Protein AF-A0ABD2ZXB6-F1 (afdb_monomer)

Solvent-accessible surface area (backbone atoms only — not comparable to full-atom values): 7877 Å² total; per-residue (Å²): 110,69,69,53,70,61,47,32,63,76,76,35,59,72,72,55,16,56,53,51,47,51,50,56,53,51,54,53,51,51,53,47,52,52,50,50,55,51,54,65,60,37,75,80,54,82,77,79,82,74,81,76,76,86,74,81,73,82,71,82,75,72,86,63,65,64,64,60,54,55,48,53,52,49,47,61,67,73,54,76,64,76,83,73,81,48,72,65,58,56,51,63,72,68,48,84,76,83,79,68,97,76,81,77,87,78,84,77,83,81,89,83,88,80,84,85,88,130

Organism: NCBI:txid153742

Foldseek 3Di:
DLVLVLCLVVVDPPVVSVVVSVVVVVVVVVVVVVVVVVVVVCVVDDDDPDPDDPPPPPPPPPPPVPVVVVSVVSCVVVCPDDDDDDVVNVVVVVPDDCPDPDDPPPDDDDDDDDDDDD

Structure (mmCIF, N/CA/C/O backbone):
data_AF-A0ABD2ZXB6-F1
#
_entry.id   AF-A0ABD2ZXB6-F1
#
loop_
_atom_site.gr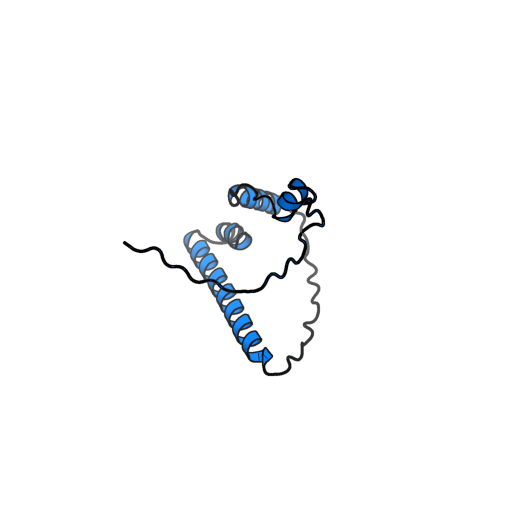oup_PDB
_atom_site.id
_atom_site.type_symbol
_atom_site.label_atom_id
_atom_site.label_alt_id
_atom_site.label_comp_id
_atom_site.label_asym_id
_atom_site.label_entity_id
_atom_site.label_seq_id
_atom_site.pdbx_PDB_ins_code
_atom_site.Cartn_x
_atom_site.Cartn_y
_atom_site.Cartn_z
_atom_site.occupancy
_atom_site.B_iso_or_equiv
_atom_site.auth_seq_id
_atom_site.auth_comp_id
_atom_site.auth_asym_id
_atom_site.auth_atom_id
_atom_site.pdbx_PDB_model_num
ATOM 1 N N . MET A 1 1 ? -0.443 -2.166 0.368 1.00 87.88 1 MET A N 1
ATOM 2 C CA . MET A 1 1 ? 0.612 -2.756 1.220 1.00 87.88 1 MET A CA 1
ATOM 3 C C . MET A 1 1 ? -0.036 -3.331 2.475 1.00 87.88 1 MET A C 1
ATOM 5 O O . MET A 1 1 ? -0.154 -2.637 3.478 1.00 87.88 1 MET A O 1
ATOM 9 N N . LYS A 1 2 ? -0.494 -4.587 2.414 1.00 91.50 2 LYS A N 1
ATOM 10 C CA . LYS A 1 2 ? -1.463 -5.141 3.377 1.00 91.50 2 LYS A CA 1
ATOM 11 C C . LYS A 1 2 ? -0.988 -5.156 4.829 1.00 91.50 2 LYS A C 1
ATOM 13 O O . LYS A 1 2 ? -1.765 -4.821 5.709 1.00 91.50 2 LYS A O 1
ATOM 18 N N . ALA A 1 3 ? 0.281 -5.474 5.078 1.00 91.25 3 ALA A N 1
ATOM 19 C CA . ALA A 1 3 ? 0.833 -5.460 6.434 1.00 91.25 3 ALA A CA 1
ATOM 20 C C . ALA A 1 3 ? 0.793 -4.055 7.068 1.00 91.25 3 ALA A C 1
ATOM 22 O O . ALA A 1 3 ? 0.397 -3.904 8.215 1.00 91.25 3 ALA A O 1
ATOM 23 N N . VAL A 1 4 ? 1.131 -3.010 6.3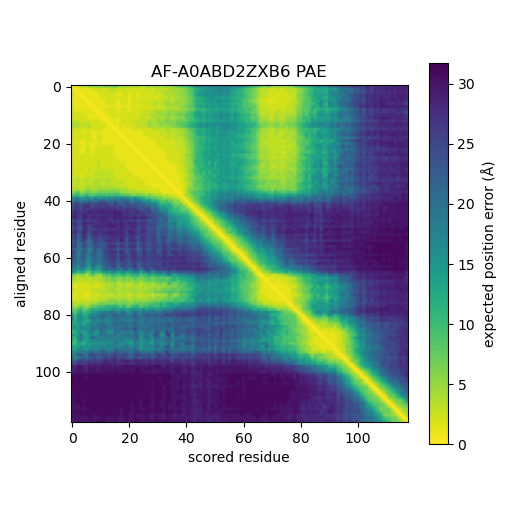06 1.00 93.38 4 VAL A N 1
ATOM 24 C CA . VAL A 1 4 ? 1.096 -1.614 6.778 1.00 93.38 4 VAL A CA 1
ATOM 25 C C . VAL A 1 4 ? -0.346 -1.169 7.031 1.00 93.38 4 VAL A C 1
ATOM 27 O O . VAL A 1 4 ? -0.643 -0.610 8.082 1.00 93.38 4 VAL A O 1
ATOM 30 N N . GLU A 1 5 ? -1.252 -1.490 6.104 1.00 93.94 5 GLU A N 1
ATOM 31 C CA . GLU A 1 5 ? -2.693 -1.214 6.224 1.00 93.94 5 GLU A CA 1
ATOM 32 C C . GLU A 1 5 ? -3.333 -1.915 7.433 1.00 93.94 5 GLU A C 1
ATOM 34 O O . GLU A 1 5 ? -4.258 -1.372 8.029 1.00 93.94 5 GLU A O 1
ATOM 39 N N . PHE A 1 6 ? -2.832 -3.094 7.808 1.00 93.31 6 PHE A N 1
ATOM 40 C CA . PHE A 1 6 ? -3.307 -3.855 8.962 1.00 93.31 6 PHE A CA 1
ATOM 41 C C . PHE A 1 6 ? -2.724 -3.359 10.293 1.00 93.31 6 PHE A C 1
ATOM 43 O O . PHE A 1 6 ? -3.456 -3.216 11.272 1.00 93.31 6 PHE A O 1
ATOM 50 N N . CYS A 1 7 ? -1.415 -3.096 10.346 1.00 92.69 7 CYS A N 1
ATOM 51 C CA . CYS A 1 7 ? -0.719 -2.780 11.594 1.00 92.69 7 CYS A CA 1
ATOM 52 C C . CYS A 1 7 ? -0.901 -1.321 12.028 1.00 92.69 7 CYS A C 1
ATOM 54 O O . CYS A 1 7 ? -1.024 -1.039 13.217 1.00 92.69 7 CYS A O 1
ATOM 56 N N . PHE A 1 8 ? -0.906 -0.368 11.094 1.00 94.69 8 PHE A N 1
ATOM 57 C CA . PHE A 1 8 ? -0.860 1.057 11.443 1.00 94.69 8 PHE A CA 1
ATOM 58 C C . PHE A 1 8 ? -2.106 1.541 12.199 1.00 94.69 8 PHE A C 1
ATOM 60 O O . PHE A 1 8 ? -1.935 2.281 13.165 1.00 94.69 8 PHE A O 1
ATOM 67 N N . PRO A 1 9 ? -3.333 1.093 11.872 1.00 94.88 9 PRO A N 1
ATOM 68 C CA . PRO A 1 9 ? -4.515 1.412 12.675 1.00 94.88 9 PRO A CA 1
ATOM 69 C C . PRO A 1 9 ? -4.473 0.863 14.111 1.00 94.88 9 PRO A C 1
ATOM 71 O O . PRO A 1 9 ? -5.204 1.355 14.963 1.00 94.88 9 PRO A O 1
ATOM 74 N N . GLN A 1 10 ? -3.643 -0.152 14.386 1.00 92.12 10 GLN A N 1
ATOM 75 C CA . GLN A 1 10 ? -3.453 -0.716 15.732 1.00 92.12 10 GLN A CA 1
ATOM 76 C C . GLN A 1 10 ? -2.383 0.041 16.531 1.00 92.12 10 GLN A C 1
ATOM 78 O O . GLN A 1 10 ? -2.389 0.007 17.758 1.00 92.12 10 GLN A O 1
ATOM 83 N N . LEU A 1 11 ? -1.457 0.709 15.835 1.00 92.38 11 LEU A N 1
ATOM 84 C CA . LEU A 1 11 ? -0.303 1.399 16.416 1.00 92.38 11 LEU A CA 1
ATOM 85 C C . LEU A 1 11 ? -0.537 2.903 16.600 1.00 92.38 11 LEU A C 1
ATOM 87 O O . LEU A 1 11 ? 0.048 3.500 17.501 1.00 92.38 11 LEU A O 1
ATOM 91 N N . PHE A 1 12 ? -1.374 3.514 15.761 1.00 94.69 12 PHE A N 1
ATOM 92 C CA . PHE A 1 12 ? -1.573 4.961 15.708 1.00 94.69 12 PHE A CA 1
ATOM 93 C C . PHE A 1 12 ? -3.060 5.338 15.782 1.00 94.69 12 PHE A C 1
ATOM 95 O O . PHE A 1 12 ? -3.918 4.572 15.334 1.00 94.69 12 PHE A O 1
ATOM 102 N N . PRO A 1 13 ? -3.392 6.547 16.274 1.00 96.31 13 PRO A N 1
ATOM 103 C CA . PRO A 1 13 ? -4.728 7.121 16.137 1.00 96.31 13 PRO A CA 1
ATOM 104 C C . PRO A 1 13 ? -5.182 7.168 14.673 1.00 96.31 13 PRO A C 1
ATOM 106 O O . PRO A 1 13 ? -4.369 7.312 13.766 1.00 96.31 13 PRO A O 1
ATOM 109 N N . SER A 1 14 ? -6.492 7.100 14.423 1.00 92.56 14 SER A N 1
ATOM 110 C CA . SER A 1 14 ? -7.031 6.929 13.063 1.00 92.56 14 SER A CA 1
ATOM 111 C C . SER A 1 14 ? -6.568 7.983 12.047 1.00 92.56 14 SER A C 1
ATOM 113 O O . SER A 1 14 ? -6.390 7.646 10.877 1.00 92.56 14 SER A O 1
ATOM 115 N N . ASN A 1 15 ? -6.407 9.244 12.456 1.00 93.31 15 ASN A N 1
ATOM 116 C CA . ASN A 1 15 ? -5.920 10.314 11.580 1.00 93.31 15 ASN A CA 1
ATOM 117 C C . ASN A 1 15 ? -4.440 10.111 11.221 1.00 93.31 15 ASN A C 1
ATOM 119 O O . ASN A 1 15 ? -4.070 10.180 10.052 1.00 93.31 15 ASN A O 1
ATOM 123 N N . GLU A 1 16 ? -3.620 9.801 12.221 1.00 96.88 16 GLU A N 1
ATOM 124 C CA . GLU A 1 16 ? -2.183 9.587 12.069 1.00 96.88 16 GLU A CA 1
ATOM 125 C C . GLU A 1 16 ? -1.879 8.277 11.328 1.00 96.88 16 GLU A C 1
ATOM 127 O O . GLU A 1 16 ? -0.991 8.235 10.481 1.00 96.88 16 GLU A O 1
ATOM 132 N N . ALA A 1 17 ? -2.661 7.221 11.560 1.00 96.50 17 ALA A N 1
ATOM 133 C CA . ALA A 1 17 ? -2.526 5.946 10.867 1.00 96.50 17 ALA A CA 1
ATOM 134 C C . ALA A 1 17 ? -2.652 6.115 9.346 1.00 96.50 17 ALA A C 1
ATOM 136 O O . ALA A 1 17 ? -1.813 5.612 8.603 1.00 96.50 17 ALA A O 1
ATOM 137 N N . GLN A 1 18 ? -3.667 6.848 8.874 1.00 96.38 18 GLN A N 1
ATOM 138 C CA . GLN A 1 18 ? -3.881 7.077 7.439 1.00 96.38 18 GLN A CA 1
ATOM 139 C C . GLN A 1 18 ? -2.769 7.922 6.809 1.00 96.38 18 GLN A C 1
ATOM 141 O O . GLN A 1 18 ? -2.298 7.617 5.708 1.00 96.38 18 GLN A O 1
ATOM 146 N N . GLU A 1 19 ? -2.315 8.955 7.518 1.00 97.38 19 GLU A N 1
ATOM 147 C CA . GLU A 1 19 ? -1.189 9.779 7.083 1.00 97.38 19 GLU A CA 1
ATOM 148 C C . GLU A 1 19 ? 0.097 8.944 6.982 1.00 97.38 19 GLU A C 1
ATOM 150 O O . GLU A 1 19 ? 0.791 8.978 5.963 1.00 97.38 19 GLU A O 1
ATOM 155 N N . ASN A 1 20 ? 0.379 8.127 7.996 1.00 96.56 20 ASN A N 1
ATOM 156 C CA . ASN A 1 20 ? 1.574 7.295 8.058 1.00 96.56 20 ASN A CA 1
ATOM 157 C C . ASN A 1 20 ? 1.547 6.163 7.016 1.00 96.56 20 ASN A C 1
ATOM 159 O O . ASN A 1 20 ? 2.5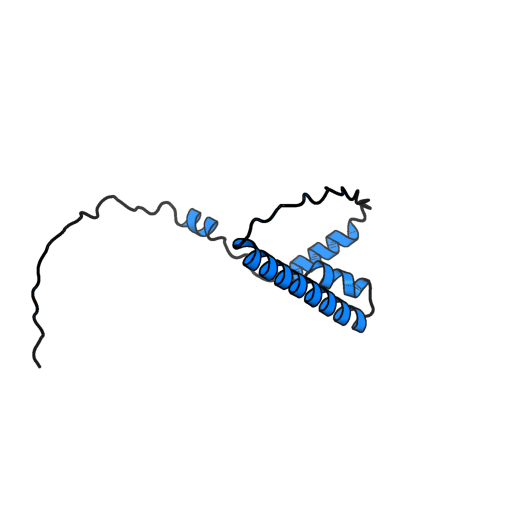68 5.913 6.376 1.00 96.56 20 ASN A O 1
ATOM 163 N N . ILE A 1 21 ? 0.391 5.531 6.772 1.00 96.88 21 ILE A N 1
ATOM 164 C CA . ILE A 1 21 ? 0.219 4.556 5.677 1.00 96.88 21 ILE A CA 1
ATOM 165 C C . ILE A 1 21 ? 0.565 5.211 4.335 1.00 96.88 21 ILE A C 1
ATOM 167 O O . ILE A 1 21 ? 1.298 4.631 3.530 1.00 96.88 21 ILE A O 1
ATOM 171 N N . SER A 1 22 ? 0.061 6.425 4.103 1.00 97.06 22 SER A N 1
ATOM 172 C CA . SER A 1 22 ? 0.295 7.162 2.858 1.00 97.06 22 SER A CA 1
ATOM 173 C C . SER A 1 22 ? 1.773 7.510 2.685 1.00 97.06 22 SER A C 1
ATOM 175 O O . SER A 1 22 ? 2.337 7.233 1.631 1.00 97.06 22 SER A O 1
ATOM 177 N N . LYS A 1 23 ? 2.428 8.020 3.736 1.00 97.69 23 LYS A N 1
ATOM 178 C CA . LYS A 1 23 ? 3.868 8.332 3.728 1.00 97.69 23 LYS A CA 1
ATOM 179 C C . LYS A 1 23 ? 4.726 7.111 3.412 1.00 97.69 23 LYS A C 1
ATOM 181 O O . LYS A 1 23 ? 5.576 7.179 2.531 1.00 97.69 23 LYS A O 1
ATOM 186 N N . VAL A 1 24 ? 4.490 5.991 4.099 1.00 97.44 24 VAL A N 1
ATOM 187 C CA . VAL A 1 24 ? 5.246 4.747 3.877 1.00 97.44 24 VAL A CA 1
ATOM 188 C C . VAL A 1 24 ? 5.081 4.263 2.442 1.00 97.44 24 VAL A C 1
ATOM 190 O O . VAL A 1 24 ? 6.058 3.879 1.803 1.00 97.44 24 VAL A O 1
ATOM 193 N N . ARG A 1 25 ? 3.852 4.317 1.920 1.00 96.31 25 ARG A N 1
ATOM 194 C CA . ARG A 1 25 ? 3.568 3.947 0.536 1.00 96.31 25 ARG A CA 1
ATOM 195 C C . ARG A 1 25 ? 4.349 4.826 -0.441 1.00 96.31 25 ARG A C 1
ATOM 197 O O . ARG A 1 25 ? 5.005 4.280 -1.320 1.00 96.31 25 ARG A O 1
ATOM 204 N N . THR A 1 26 ? 4.295 6.145 -0.272 1.00 97.62 26 THR A N 1
ATOM 205 C CA . THR A 1 26 ? 5.013 7.103 -1.124 1.00 97.62 26 THR A CA 1
ATOM 206 C C . THR A 1 26 ? 6.513 6.835 -1.123 1.00 97.62 26 THR A C 1
ATOM 208 O O . THR A 1 26 ? 7.071 6.595 -2.185 1.00 97.62 26 THR A O 1
ATOM 211 N N . ILE A 1 27 ? 7.139 6.756 0.055 1.00 97.81 27 ILE A N 1
ATOM 212 C CA . ILE A 1 27 ? 8.593 6.567 0.186 1.00 97.81 27 ILE A CA 1
ATOM 213 C C . ILE A 1 27 ? 9.060 5.269 -0.486 1.00 97.81 27 ILE A C 1
ATOM 215 O O . ILE A 1 27 ? 10.110 5.239 -1.118 1.00 97.81 27 ILE A O 1
ATOM 219 N N . ILE A 1 28 ? 8.296 4.179 -0.366 1.00 96.75 28 ILE A N 1
ATOM 220 C CA . ILE A 1 28 ? 8.681 2.892 -0.964 1.00 96.75 28 ILE A CA 1
ATOM 221 C C . ILE A 1 28 ? 8.570 2.918 -2.488 1.00 96.75 28 ILE A C 1
ATOM 223 O O . ILE A 1 28 ? 9.414 2.327 -3.159 1.00 96.75 28 ILE A O 1
ATOM 227 N N . PHE A 1 29 ? 7.554 3.588 -3.038 1.00 96.25 29 PHE A N 1
ATOM 228 C CA . PHE A 1 29 ? 7.449 3.754 -4.487 1.00 96.25 29 PHE A CA 1
ATOM 229 C C . PHE A 1 29 ? 8.524 4.701 -5.025 1.00 96.25 29 PHE A C 1
ATOM 231 O O . PHE A 1 29 ? 9.168 4.353 -6.006 1.00 96.25 29 PHE A O 1
ATOM 238 N N . GLU A 1 30 ? 8.800 5.813 -4.341 1.00 97.69 30 GLU A N 1
ATOM 239 C CA . GLU A 1 30 ? 9.901 6.720 -4.697 1.00 97.69 30 GLU A CA 1
ATOM 240 C C . GLU A 1 30 ? 11.252 5.990 -4.694 1.00 97.69 30 GLU A C 1
ATOM 242 O O . GLU A 1 30 ? 11.992 6.055 -5.672 1.00 97.69 30 GLU A O 1
ATOM 247 N N . LEU A 1 31 ? 11.542 5.202 -3.653 1.00 97.00 31 LEU A N 1
ATOM 248 C CA . LEU A 1 31 ? 12.768 4.403 -3.575 1.00 97.00 31 LEU A CA 1
ATOM 249 C C . LEU A 1 31 ? 12.866 3.365 -4.705 1.00 97.00 31 LEU A C 1
ATOM 251 O O . LEU A 1 31 ? 13.956 3.089 -5.213 1.00 97.00 31 LEU A O 1
ATOM 255 N N . TYR A 1 32 ? 11.741 2.761 -5.092 1.00 95.25 32 TYR A N 1
ATOM 256 C CA . TYR A 1 32 ? 11.703 1.827 -6.214 1.00 95.25 32 TYR A CA 1
ATOM 257 C C . TYR A 1 32 ? 11.977 2.536 -7.544 1.00 95.25 32 TYR A C 1
ATOM 259 O O . TYR A 1 32 ? 12.769 2.034 -8.342 1.00 95.25 32 TYR A O 1
ATOM 267 N N . ASP A 1 33 ? 11.385 3.708 -7.762 1.00 95.12 33 ASP A N 1
ATOM 268 C CA . ASP A 1 33 ? 11.603 4.507 -8.968 1.00 95.12 33 ASP A CA 1
ATOM 269 C C . ASP A 1 33 ? 13.068 4.965 -9.071 1.00 95.12 33 ASP A C 1
ATOM 271 O O . ASP A 1 33 ? 13.680 4.859 -10.138 1.00 95.12 33 ASP A O 1
ATOM 275 N N . GLU A 1 34 ? 13.675 5.380 -7.954 1.00 95.12 34 GLU A N 1
ATOM 276 C CA . GLU A 1 34 ? 15.110 5.682 -7.866 1.00 95.12 34 GLU A CA 1
ATOM 277 C C . GLU A 1 34 ? 15.976 4.461 -8.204 1.00 95.12 34 GLU A C 1
ATOM 279 O O . GLU A 1 34 ? 16.937 4.568 -8.974 1.00 95.12 34 GLU A O 1
ATOM 284 N N . TYR A 1 35 ? 15.627 3.284 -7.673 1.00 93.62 35 TYR A N 1
ATOM 285 C CA . TYR A 1 35 ? 16.313 2.033 -7.994 1.00 93.62 35 TYR A CA 1
ATOM 286 C C . TYR A 1 35 ? 16.213 1.706 -9.490 1.00 93.62 35 TYR A C 1
ATOM 288 O O . TYR A 1 35 ? 17.227 1.373 -10.105 1.00 93.62 35 TYR A O 1
ATOM 296 N N . VAL A 1 36 ? 15.028 1.803 -10.098 1.00 93.12 36 VAL A N 1
ATOM 297 C CA . VAL A 1 36 ? 14.840 1.544 -11.536 1.00 93.12 36 VAL A CA 1
ATOM 298 C C . VAL A 1 36 ? 15.675 2.518 -12.369 1.00 93.12 36 VAL A C 1
ATOM 300 O O . VAL A 1 36 ? 16.467 2.075 -13.203 1.00 93.12 36 VAL A O 1
ATOM 303 N N . ALA A 1 37 ? 15.600 3.819 -12.074 1.00 92.50 37 ALA A N 1
ATOM 304 C CA . ALA A 1 37 ? 16.362 4.847 -12.780 1.00 92.50 37 ALA A CA 1
ATOM 305 C C . ALA A 1 37 ? 17.884 4.622 -12.691 1.00 92.50 37 ALA A C 1
ATOM 307 O O . ALA A 1 37 ? 18.594 4.746 -13.693 1.00 92.50 37 ALA A O 1
ATOM 308 N N . ALA A 1 38 ? 18.393 4.240 -11.515 1.00 88.94 38 ALA A N 1
ATOM 309 C CA . ALA A 1 38 ? 19.806 3.918 -11.329 1.00 88.94 38 ALA A CA 1
ATOM 310 C C . ALA A 1 38 ? 20.231 2.675 -12.132 1.00 88.94 38 ALA A C 1
ATOM 312 O O . ALA A 1 38 ? 21.303 2.654 -12.741 1.00 88.94 38 ALA A O 1
ATOM 313 N N . ASN A 1 39 ? 19.390 1.639 -12.183 1.00 83.38 39 ASN A N 1
ATOM 314 C CA . ASN A 1 39 ? 19.719 0.399 -12.887 1.00 83.38 39 ASN A CA 1
ATOM 315 C C . ASN A 1 39 ? 19.613 0.512 -14.410 1.00 83.38 39 ASN A C 1
ATOM 317 O O . ASN A 1 39 ? 20.389 -0.156 -15.101 1.00 83.38 39 ASN A O 1
ATOM 321 N N . ASP A 1 40 ? 18.716 1.352 -14.922 1.00 77.38 40 ASP A N 1
ATOM 322 C CA . ASP A 1 40 ? 18.623 1.663 -16.349 1.00 77.38 40 ASP A CA 1
ATOM 323 C C . ASP A 1 40 ? 19.831 2.485 -16.822 1.00 77.38 40 ASP A C 1
ATOM 325 O O . ASP A 1 40 ? 20.356 2.248 -17.912 1.00 77.38 40 ASP A O 1
ATOM 329 N N . HIS A 1 41 ? 20.352 3.377 -15.973 1.00 61.56 41 HIS A N 1
ATOM 330 C CA . HIS A 1 41 ? 21.571 4.139 -16.256 1.00 61.56 41 HIS A CA 1
ATOM 331 C C . HIS A 1 41 ? 22.848 3.270 -16.175 1.00 61.56 41 HIS A C 1
ATOM 333 O O . HIS A 1 41 ? 23.786 3.440 -16.959 1.00 61.56 41 HIS A O 1
ATOM 339 N N . ASP A 1 42 ? 22.878 2.288 -15.269 1.00 56.97 42 ASP A N 1
ATOM 340 C CA . ASP A 1 42 ? 24.015 1.378 -15.053 1.00 56.97 42 ASP A CA 1
ATOM 341 C C . ASP A 1 42 ? 24.172 0.273 -16.115 1.00 56.97 42 ASP A C 1
ATOM 343 O O . ASP A 1 42 ? 25.234 -0.355 -16.195 1.00 56.97 42 ASP A O 1
ATOM 347 N N . GLN A 1 43 ? 23.166 0.021 -16.964 1.00 54.88 43 GLN A N 1
ATOM 348 C CA . GLN A 1 43 ? 23.338 -0.890 -18.108 1.00 54.88 43 GLN A CA 1
ATOM 349 C C . GLN A 1 43 ? 24.381 -0.371 -19.118 1.00 54.88 43 GLN A C 1
ATOM 351 O O . GLN A 1 43 ? 24.910 -1.158 -19.904 1.00 54.88 43 GLN A O 1
ATOM 356 N N . LEU A 1 44 ? 24.757 0.915 -19.051 1.00 53.66 44 LEU A N 1
ATOM 357 C CA . LEU A 1 44 ? 25.818 1.497 -19.877 1.00 53.66 44 LEU A CA 1
ATOM 358 C C . LEU A 1 44 ? 27.232 1.355 -19.268 1.00 53.66 44 LEU A C 1
ATOM 360 O O . LEU A 1 44 ? 28.221 1.612 -19.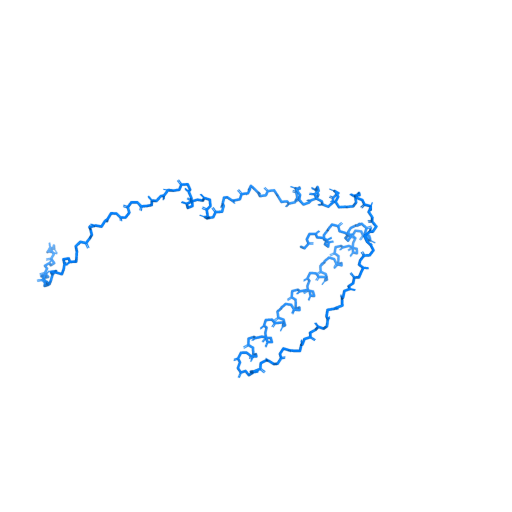955 1.00 53.66 44 LEU A O 1
ATOM 364 N N . GLY A 1 45 ? 27.382 0.901 -18.014 1.00 55.06 45 GLY A N 1
ATOM 365 C CA . GLY A 1 45 ? 28.694 0.871 -17.360 1.00 55.06 45 GLY A CA 1
ATOM 366 C C . GLY A 1 45 ? 28.798 -0.016 -16.119 1.00 55.06 45 GLY A C 1
ATOM 367 O O . GLY A 1 45 ? 28.683 0.468 -15.006 1.00 55.06 45 GLY A O 1
ATOM 368 N N . LYS A 1 46 ? 29.127 -1.302 -16.319 1.00 57.72 46 LYS A N 1
ATOM 369 C CA . LYS A 1 46 ? 29.757 -2.232 -15.347 1.00 57.72 46 LYS A CA 1
ATOM 370 C C . LYS A 1 46 ? 29.386 -2.019 -13.864 1.00 57.72 46 LYS A C 1
ATOM 372 O O . LYS A 1 46 ? 30.173 -1.475 -13.089 1.00 57.72 46 LYS A O 1
ATOM 377 N N . ARG A 1 47 ? 28.265 -2.593 -13.427 1.00 56.59 47 ARG A N 1
ATOM 378 C CA . ARG A 1 47 ? 27.909 -2.649 -12.002 1.00 56.59 47 ARG A CA 1
ATOM 379 C C . ARG A 1 47 ? 28.812 -3.641 -11.249 1.00 56.59 47 ARG A C 1
ATOM 381 O O . ARG A 1 47 ? 28.766 -4.846 -11.501 1.00 56.59 47 ARG A O 1
ATOM 388 N N . LYS A 1 48 ? 29.645 -3.156 -10.319 1.00 56.16 48 LYS A N 1
ATOM 389 C CA . LYS A 1 48 ? 30.256 -4.007 -9.283 1.00 56.16 48 LYS A CA 1
ATOM 390 C C . LYS A 1 48 ? 29.194 -4.263 -8.218 1.00 56.16 48 LYS A C 1
ATOM 392 O O . LYS A 1 48 ? 28.800 -3.343 -7.515 1.00 56.16 48 LYS A O 1
ATOM 397 N N . ILE A 1 49 ? 28.737 -5.506 -8.114 1.00 56.34 49 ILE A N 1
ATOM 398 C CA . ILE A 1 49 ? 27.854 -5.955 -7.036 1.00 56.34 49 ILE A CA 1
ATOM 399 C C . ILE A 1 49 ? 28.678 -5.952 -5.746 1.00 56.34 49 ILE A C 1
ATOM 401 O O . ILE A 1 49 ? 29.500 -6.839 -5.519 1.00 56.34 49 ILE A O 1
ATOM 405 N N . SER A 1 50 ? 28.509 -4.924 -4.919 1.00 59.03 50 SER A N 1
ATOM 406 C CA . SER A 1 50 ? 28.932 -4.961 -3.523 1.00 59.03 50 SER A CA 1
ATOM 407 C C . SER A 1 50 ? 28.019 -5.943 -2.798 1.00 59.03 50 SER A C 1
ATOM 409 O O . SER A 1 50 ? 26.814 -5.733 -2.689 1.00 59.03 50 SER A O 1
ATOM 411 N N . GLN A 1 51 ? 28.606 -7.046 -2.347 1.00 54.06 51 GLN A N 1
ATOM 412 C CA . GLN A 1 51 ? 27.956 -8.064 -1.538 1.00 54.06 51 GLN A CA 1
ATOM 413 C C . GLN A 1 51 ? 27.484 -7.412 -0.231 1.00 54.06 51 GLN A C 1
ATOM 415 O O . GLN A 1 51 ? 28.292 -7.087 0.638 1.00 54.06 51 GLN A O 1
ATOM 420 N N . VAL A 1 52 ? 26.180 -7.154 -0.125 1.00 58.16 52 VAL A N 1
ATOM 421 C CA . VAL A 1 52 ? 25.552 -6.756 1.135 1.00 58.16 52 VAL A CA 1
ATOM 422 C C . VAL A 1 52 ? 25.656 -7.962 2.060 1.00 58.16 52 VAL A C 1
ATOM 424 O O . VAL A 1 52 ? 25.193 -9.049 1.720 1.00 58.16 52 VAL A O 1
ATOM 427 N N . GLY A 1 53 ? 26.361 -7.784 3.177 1.00 53.62 53 GLY A N 1
ATOM 428 C CA . GLY A 1 53 ? 26.550 -8.825 4.176 1.00 53.62 53 GLY A CA 1
ATOM 429 C C . GLY A 1 53 ? 25.206 -9.317 4.698 1.00 53.62 53 GLY A C 1
ATOM 430 O O . GLY A 1 53 ? 24.345 -8.513 5.055 1.00 53.62 53 GLY A O 1
ATOM 431 N N . ASP A 1 54 ? 25.058 -10.637 4.728 1.00 53.19 54 ASP A N 1
ATOM 432 C CA . ASP A 1 54 ? 23.933 -11.350 5.319 1.00 53.19 54 ASP A CA 1
ATOM 433 C C . ASP A 1 54 ? 23.884 -11.047 6.823 1.00 53.19 54 ASP A C 1
ATOM 435 O O . ASP A 1 54 ? 24.567 -11.669 7.638 1.00 53.19 54 ASP A O 1
ATOM 439 N N . SER A 1 55 ? 23.151 -9.998 7.194 1.00 59.16 55 SER A N 1
ATOM 440 C CA . SER A 1 55 ? 22.809 -9.750 8.588 1.00 59.16 55 SER A CA 1
ATOM 441 C C . SER A 1 55 ? 21.637 -10.654 8.924 1.00 59.16 55 SER A C 1
ATOM 443 O O . SER A 1 55 ? 20.482 -10.272 8.742 1.00 59.16 55 SER A O 1
ATOM 445 N N . SER A 1 56 ? 21.958 -11.858 9.402 1.00 54.81 56 SER A N 1
ATOM 446 C CA . SER A 1 56 ? 21.000 -12.753 10.044 1.00 54.81 56 SER A CA 1
ATOM 447 C C . SER A 1 56 ? 20.403 -12.030 11.248 1.00 54.81 56 SER A C 1
ATOM 449 O O . SER A 1 56 ? 20.985 -11.981 12.332 1.00 54.81 56 SER A O 1
ATOM 451 N N . MET A 1 57 ? 19.256 -11.392 11.034 1.00 57.12 57 MET A N 1
ATOM 452 C CA . MET A 1 57 ? 18.435 -10.864 12.106 1.00 57.12 57 MET A CA 1
ATOM 453 C C . MET A 1 57 ? 17.766 -12.076 12.751 1.00 57.12 57 MET A C 1
ATOM 455 O O . MET A 1 57 ? 16.786 -12.593 12.218 1.00 57.12 57 MET A O 1
ATOM 459 N N . ASP A 1 58 ? 18.318 -12.550 13.871 1.00 49.97 58 ASP A N 1
ATOM 460 C CA . ASP A 1 58 ? 17.647 -13.522 14.736 1.00 49.97 58 ASP A CA 1
ATOM 461 C C . ASP A 1 58 ? 16.370 -12.865 15.272 1.00 49.97 58 ASP A C 1
ATOM 463 O O . A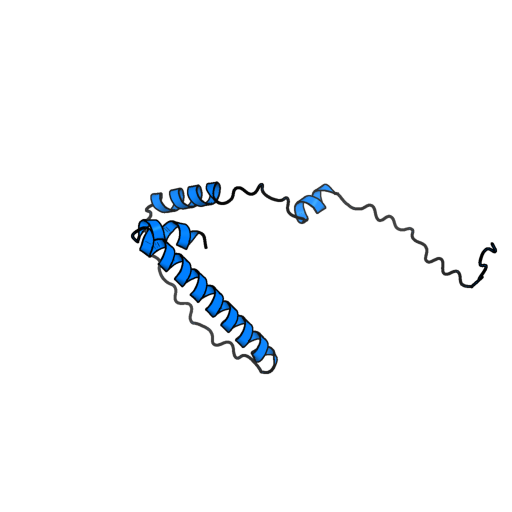SP A 1 58 ? 16.343 -12.209 16.317 1.00 49.97 58 ASP A O 1
ATOM 467 N N . ALA A 1 59 ? 15.298 -12.972 14.490 1.00 57.59 59 ALA A N 1
ATOM 468 C CA . ALA A 1 59 ? 13.979 -12.550 14.894 1.00 57.59 59 ALA A CA 1
ATOM 469 C C . ALA A 1 59 ? 13.567 -13.453 16.055 1.00 57.59 59 ALA A C 1
ATOM 471 O O . ALA A 1 59 ? 13.322 -14.646 15.882 1.00 57.59 59 ALA A O 1
ATOM 472 N N . ILE A 1 60 ? 13.500 -12.882 17.257 1.00 57.53 60 ILE A N 1
ATOM 473 C CA . ILE A 1 60 ? 12.863 -13.526 18.399 1.00 57.53 60 ILE A CA 1
ATOM 474 C C . ILE A 1 60 ? 11.383 -13.666 18.029 1.00 57.53 60 ILE A C 1
ATOM 476 O O . ILE A 1 60 ? 10.592 -12.735 18.188 1.00 57.53 60 ILE A O 1
ATOM 480 N N . ILE A 1 61 ? 11.017 -14.819 17.464 1.00 58.25 61 ILE A N 1
ATOM 481 C CA . ILE A 1 61 ? 9.633 -15.191 17.186 1.00 58.25 61 ILE A CA 1
ATOM 482 C C . ILE A 1 61 ? 8.986 -15.448 18.546 1.00 58.25 61 ILE A C 1
ATOM 484 O O . ILE A 1 61 ? 8.955 -16.571 19.049 1.00 58.25 61 ILE A O 1
ATOM 488 N N . TYR A 1 62 ? 8.483 -14.391 19.181 1.00 53.91 62 TYR A N 1
ATOM 489 C CA . TYR A 1 62 ? 7.483 -14.558 20.222 1.00 53.91 62 TYR A CA 1
ATOM 490 C C . TYR A 1 62 ? 6.289 -15.239 19.554 1.00 53.91 62 TYR A C 1
ATOM 492 O O . TYR A 1 62 ? 5.635 -14.655 18.691 1.00 53.91 62 TYR A O 1
ATOM 500 N N . SER A 1 63 ? 6.050 -16.502 19.912 1.00 53.38 63 SER A N 1
ATOM 501 C CA . SER A 1 63 ? 4.937 -17.327 19.431 1.00 53.38 63 SER A CA 1
ATOM 502 C C . SER A 1 63 ? 3.598 -16.833 20.001 1.00 53.38 63 SER A C 1
ATOM 504 O O . SER A 1 63 ? 2.855 -17.563 20.651 1.00 53.38 63 SER A O 1
ATOM 506 N N . SER A 1 64 ? 3.293 -15.555 19.792 1.00 54.00 64 SER A N 1
ATOM 507 C CA . SER A 1 64 ? 1.957 -15.002 19.948 1.00 54.00 64 SER A CA 1
ATOM 508 C C . SER A 1 64 ? 1.240 -15.245 18.627 1.00 54.00 64 SER A C 1
ATOM 510 O O . SER A 1 64 ? 1.210 -14.396 17.738 1.00 54.00 64 SER A O 1
ATOM 512 N N . THR A 1 65 ? 0.698 -16.450 18.470 1.00 56.12 65 THR A N 1
ATOM 513 C CA . THR A 1 65 ? -0.058 -16.886 17.284 1.00 56.12 65 THR A CA 1
ATOM 514 C C . THR A 1 65 ? -1.319 -16.050 17.016 1.00 56.12 65 THR A C 1
ATOM 516 O O . THR A 1 65 ? -1.905 -16.171 15.943 1.00 56.12 65 THR A O 1
ATOM 519 N N . SER A 1 66 ? -1.731 -15.180 17.948 1.00 64.69 66 SER A N 1
ATOM 520 C CA . SER A 1 66 ? -2.938 -14.356 17.829 1.00 64.69 66 SER A CA 1
ATOM 521 C C . SER A 1 66 ? -2.867 -13.328 16.694 1.00 64.69 66 SER A C 1
ATOM 523 O O . SER A 1 66 ? -3.793 -13.254 15.894 1.00 64.69 66 SER A O 1
ATOM 525 N N . GLY A 1 67 ? -1.765 -12.582 16.566 1.00 75.50 67 GLY A N 1
ATOM 526 C CA . GLY A 1 67 ? -1.674 -11.484 15.590 1.00 75.50 67 GLY A CA 1
ATOM 527 C C . GLY A 1 67 ? -1.637 -11.947 14.129 1.00 75.50 67 GLY A C 1
ATOM 528 O O . GLY A 1 67 ? -2.201 -11.294 13.255 1.00 75.50 67 GLY A O 1
ATOM 529 N N . TRP A 1 68 ? -1.017 -13.102 13.864 1.00 85.19 68 TRP A N 1
ATOM 530 C CA . TRP A 1 68 ? -0.940 -13.682 12.519 1.00 85.19 68 TRP A CA 1
ATOM 531 C C . TRP A 1 68 ? -2.284 -14.226 12.040 1.00 85.19 68 TRP A C 1
ATOM 533 O O . TRP A 1 68 ? -2.631 -14.048 10.878 1.00 85.19 68 TRP A O 1
ATOM 543 N N . ASN A 1 69 ? -3.069 -14.832 12.935 1.00 88.06 69 ASN A N 1
ATOM 544 C CA . ASN A 1 69 ? -4.399 -15.329 12.591 1.00 88.06 69 ASN A CA 1
ATOM 545 C C . ASN A 1 69 ? -5.363 -14.184 12.228 1.00 88.06 69 ASN A C 1
ATOM 547 O O . ASN A 1 69 ? -6.140 -14.294 11.278 1.00 88.06 69 ASN A O 1
ATOM 551 N N . ASP A 1 70 ? -5.286 -13.061 12.945 1.00 89.50 70 ASP A N 1
ATOM 552 C CA . ASP A 1 70 ? -6.080 -11.868 12.634 1.00 89.50 70 ASP A CA 1
ATOM 553 C C . ASP A 1 70 ? -5.649 -11.232 11.306 1.00 89.50 70 ASP A C 1
ATOM 555 O O . ASP A 1 70 ? -6.496 -10.794 10.521 1.00 89.50 70 ASP A O 1
ATOM 559 N N . PHE A 1 71 ? -4.346 -11.244 11.013 1.00 90.00 71 PHE A N 1
ATOM 560 C CA . PHE A 1 71 ? -3.821 -10.796 9.726 1.00 90.00 71 PHE A CA 1
ATOM 561 C C . PHE A 1 71 ? -4.280 -11.690 8.564 1.00 90.00 71 PHE A C 1
ATOM 563 O O . PHE A 1 71 ? -4.740 -11.175 7.545 1.00 90.00 71 PHE A O 1
ATOM 570 N N . ASP A 1 72 ? -4.241 -13.015 8.721 1.00 88.88 72 ASP A N 1
ATOM 571 C CA . ASP A 1 72 ? -4.745 -13.966 7.721 1.00 88.88 72 ASP A CA 1
ATOM 572 C C . ASP A 1 72 ? -6.240 -13.759 7.449 1.00 88.88 72 ASP A C 1
ATOM 574 O O . ASP A 1 72 ? -6.686 -13.754 6.296 1.00 88.88 72 ASP A O 1
ATOM 578 N N . ASN A 1 73 ? -7.028 -13.538 8.502 1.00 88.94 73 ASN A N 1
ATOM 579 C CA . ASN A 1 73 ? -8.445 -13.216 8.367 1.00 88.94 73 ASN A CA 1
ATOM 580 C C . ASN A 1 73 ? -8.662 -11.886 7.635 1.00 88.94 73 ASN A C 1
ATOM 582 O O . ASN A 1 73 ? -9.544 -11.798 6.775 1.00 88.94 73 ASN A O 1
ATOM 586 N N . PHE A 1 74 ? -7.852 -10.868 7.932 1.00 90.38 74 PHE A N 1
ATOM 587 C CA . PHE A 1 74 ? -7.868 -9.597 7.211 1.00 90.38 74 PHE A CA 1
ATOM 588 C C . PHE A 1 74 ? -7.549 -9.783 5.721 1.00 90.38 74 PHE A C 1
ATOM 590 O O . PHE A 1 74 ? -8.257 -9.235 4.871 1.00 90.38 74 PHE A O 1
ATOM 597 N N . LEU A 1 75 ? -6.541 -10.592 5.381 1.00 90.06 75 LEU A N 1
ATOM 598 C CA . LEU A 1 75 ? -6.197 -10.887 3.990 1.00 90.06 75 LEU A CA 1
ATOM 599 C C . LEU A 1 75 ? -7.370 -11.533 3.253 1.00 90.06 75 LEU A C 1
ATOM 601 O O . LEU A 1 75 ? -7.776 -11.000 2.222 1.00 90.06 75 LEU A O 1
ATOM 605 N N . ARG A 1 76 ? -7.982 -12.577 3.829 1.00 87.94 76 ARG A N 1
ATOM 606 C CA . ARG A 1 76 ? -9.148 -13.273 3.247 1.00 87.94 76 ARG A CA 1
ATOM 607 C C . ARG A 1 76 ? -10.333 -12.346 2.975 1.00 87.94 76 ARG A C 1
ATOM 609 O O . ARG A 1 76 ? -11.020 -12.517 1.977 1.00 87.94 76 ARG A O 1
ATOM 616 N N . GLN A 1 77 ? -10.585 -11.373 3.851 1.00 84.94 77 GLN A N 1
ATOM 617 C CA . GLN A 1 77 ? -11.651 -10.384 3.644 1.00 84.94 77 GLN A CA 1
ATOM 618 C C . GLN A 1 77 ? -11.285 -9.370 2.557 1.00 84.94 77 GLN A C 1
ATOM 620 O O . GLN A 1 77 ? -12.127 -8.963 1.754 1.00 84.94 77 GLN A O 1
ATOM 625 N N . SER A 1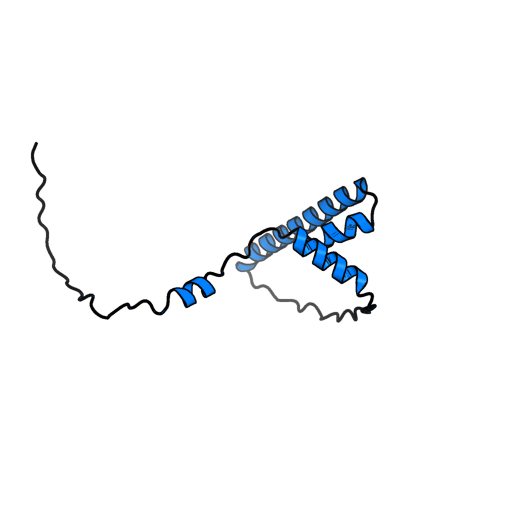 78 ? -10.021 -8.950 2.537 1.00 77.25 78 SER A N 1
ATOM 626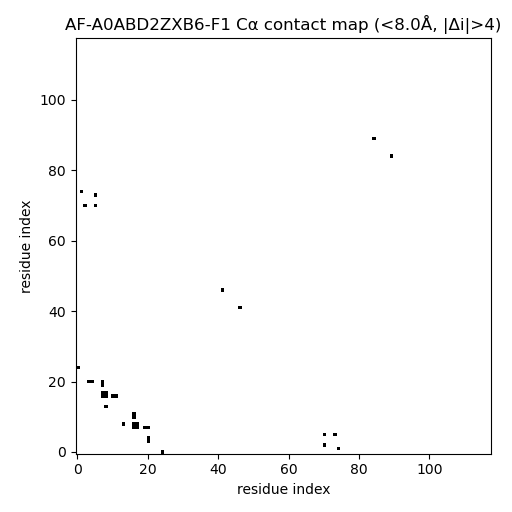 C CA . SER A 1 78 ? -9.538 -7.916 1.626 1.00 77.25 78 SER A CA 1
ATOM 627 C C . SER A 1 78 ? -9.247 -8.431 0.209 1.00 77.25 78 SER A C 1
ATOM 629 O O . SER A 1 78 ? -9.160 -7.631 -0.723 1.00 77.25 78 SER A O 1
ATOM 631 N N . GLU A 1 79 ? -9.101 -9.745 0.048 1.00 69.50 79 GLU A N 1
ATOM 632 C CA . GLU A 1 79 ? -8.856 -10.457 -1.205 1.00 69.50 79 GLU A CA 1
ATOM 633 C C . GLU A 1 79 ? -10.152 -11.132 -1.674 1.00 69.50 79 GLU A C 1
ATOM 635 O O . GLU A 1 79 ? -10.275 -12.346 -1.765 1.00 69.50 79 GLU A O 1
ATOM 640 N N . THR A 1 80 ? -11.172 -10.327 -1.958 1.00 61.75 80 THR A N 1
ATOM 641 C CA . THR A 1 80 ? -12.477 -10.802 -2.454 1.00 61.75 80 THR A CA 1
ATOM 642 C C . THR A 1 80 ? -12.461 -11.178 -3.941 1.00 61.75 80 THR A C 1
ATOM 644 O O . THR A 1 80 ? -13.514 -11.329 -4.559 1.00 61.75 80 THR A O 1
ATOM 647 N N . PHE A 1 81 ? -11.283 -11.339 -4.544 1.00 60.41 81 PHE A N 1
ATOM 648 C CA . PHE A 1 81 ? -11.183 -11.779 -5.927 1.00 60.41 81 PHE A CA 1
ATOM 649 C C . PHE A 1 81 ? -11.268 -13.298 -5.977 1.00 60.41 81 PHE A C 1
ATOM 651 O O . PHE A 1 81 ? -10.444 -13.998 -5.393 1.00 60.41 81 PHE A O 1
ATOM 658 N N . GLU A 1 82 ? -12.273 -13.798 -6.695 1.00 69.12 82 GLU A N 1
ATOM 659 C CA . GLU A 1 82 ? -12.328 -15.200 -7.091 1.00 69.12 82 GLU A CA 1
ATOM 660 C C . GLU A 1 82 ? -10.960 -15.594 -7.675 1.00 69.12 82 GLU A C 1
ATOM 662 O O . GLU A 1 82 ? -10.449 -14.874 -8.546 1.00 69.12 82 GLU A O 1
ATOM 667 N N . PRO A 1 83 ? -10.332 -16.682 -7.189 1.00 69.12 83 PRO A N 1
ATOM 668 C CA . PRO A 1 83 ? -9.047 -17.115 -7.703 1.00 69.12 83 PRO A CA 1
ATOM 669 C C . PRO A 1 83 ? -9.149 -17.296 -9.215 1.00 69.12 83 PRO A C 1
ATOM 671 O O . PRO A 1 83 ? -9.869 -18.169 -9.701 1.00 69.12 83 PRO A O 1
ATOM 674 N N . LYS A 1 84 ? -8.432 -16.468 -9.980 1.00 77.69 84 LYS A N 1
ATOM 675 C CA . LYS A 1 84 ? -8.335 -16.690 -11.421 1.00 77.69 84 LYS A CA 1
ATOM 676 C C . LYS A 1 84 ? -7.598 -18.002 -11.634 1.00 77.69 84 LYS A C 1
ATOM 678 O O . LYS A 1 84 ? -6.504 -18.196 -11.101 1.00 77.69 84 LYS A O 1
ATOM 683 N N . LYS A 1 85 ? -8.189 -18.891 -12.435 1.00 82.56 85 LYS A N 1
ATOM 684 C CA . LYS A 1 85 ? -7.464 -20.044 -12.967 1.00 82.56 85 LYS A CA 1
ATOM 685 C C . LYS A 1 85 ? -6.168 -19.553 -13.604 1.00 82.56 85 LYS A C 1
ATOM 687 O O . LYS A 1 85 ? -6.160 -18.556 -14.324 1.00 82.56 85 LYS A O 1
ATOM 692 N N . SER A 1 86 ? -5.067 -20.226 -13.285 1.00 86.56 86 SER A N 1
ATOM 693 C CA . SER A 1 86 ? -3.793 -19.918 -13.917 1.00 86.56 86 SER A CA 1
ATOM 694 C C . SER A 1 86 ? -3.821 -20.384 -15.369 1.00 86.56 86 SER A C 1
ATOM 696 O O . SER A 1 86 ? -4.433 -21.404 -15.691 1.00 86.56 86 SER A O 1
ATOM 698 N N . GLU A 1 87 ? -3.089 -19.682 -16.235 1.00 84.94 87 GLU A N 1
ATOM 699 C CA . GLU A 1 87 ? -2.925 -20.081 -17.641 1.00 84.94 87 GLU A CA 1
ATOM 700 C C . GLU A 1 87 ? -2.415 -21.527 -17.772 1.00 84.94 87 GLU A C 1
ATOM 702 O O . GLU A 1 87 ? -2.750 -22.236 -18.720 1.00 84.94 87 GLU A O 1
ATOM 707 N N . LEU A 1 88 ? -1.637 -21.990 -16.787 1.00 86.69 88 LEU A N 1
ATOM 708 C CA . LEU A 1 88 ? -1.156 -23.365 -16.705 1.00 86.69 88 LEU A CA 1
ATOM 709 C C . LEU A 1 88 ? -2.299 -24.367 -16.490 1.00 86.69 88 LEU A C 1
ATOM 711 O O . LEU A 1 88 ? -2.338 -25.394 -17.164 1.00 86.69 88 LEU A O 1
ATOM 715 N N . VAL A 1 89 ? -3.224 -24.080 -15.569 1.00 88.12 89 VAL A N 1
ATOM 716 C CA . VAL A 1 89 ? -4.405 -24.928 -15.340 1.00 88.12 89 VAL A CA 1
ATOM 717 C C . VAL A 1 89 ? -5.274 -24.959 -16.597 1.00 88.12 89 VAL A C 1
ATOM 719 O O . VAL A 1 89 ? -5.683 -26.039 -17.022 1.00 88.12 89 VAL A O 1
ATOM 722 N N . ASP A 1 90 ? -5.459 -23.813 -17.255 1.00 89.75 90 ASP A N 1
ATOM 723 C CA . ASP A 1 90 ? -6.182 -23.741 -18.529 1.00 89.75 90 ASP A CA 1
ATOM 724 C C . ASP A 1 90 ? -5.509 -24.572 -19.633 1.00 89.75 90 ASP A C 1
ATOM 726 O O . ASP A 1 90 ? -6.187 -25.189 -20.455 1.00 89.75 90 ASP A O 1
ATOM 730 N N . TYR A 1 91 ? -4.175 -24.589 -19.687 1.00 87.06 91 TYR A N 1
ATOM 731 C CA . TYR A 1 91 ? -3.422 -25.385 -20.657 1.00 87.06 91 TYR A CA 1
ATOM 73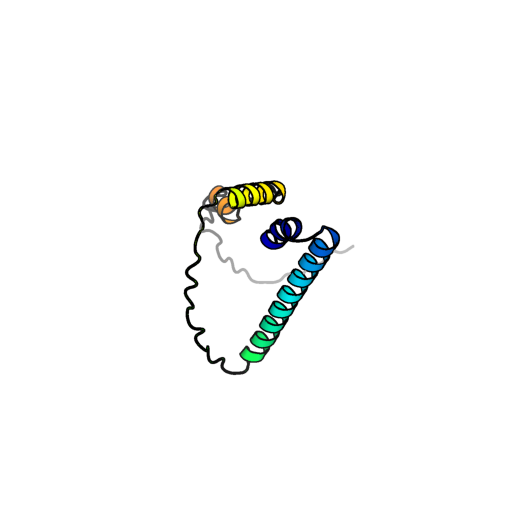2 C C . TYR A 1 91 ? -3.555 -26.890 -20.396 1.00 87.06 91 TYR A C 1
ATOM 734 O O . TYR A 1 91 ? -3.779 -27.659 -21.332 1.00 87.06 91 TYR A O 1
ATOM 742 N N . LEU A 1 92 ? -3.452 -27.307 -19.132 1.00 91.56 92 LEU A N 1
ATOM 743 C CA . LEU A 1 92 ? -3.586 -28.712 -18.742 1.00 91.56 92 LEU A CA 1
ATOM 744 C C . LEU A 1 92 ? -4.996 -29.252 -19.031 1.00 91.56 92 LEU A C 1
ATOM 746 O O . LEU A 1 92 ? -5.126 -30.387 -19.489 1.00 91.56 92 LEU A O 1
ATOM 750 N N . GLU A 1 93 ? -6.040 -28.440 -18.839 1.00 91.88 93 GLU A N 1
ATOM 751 C CA . GLU A 1 93 ? -7.428 -28.816 -19.150 1.00 91.88 93 GLU A CA 1
ATOM 752 C C . GLU A 1 93 ? -7.725 -28.909 -20.649 1.00 91.88 93 GLU A C 1
ATOM 754 O O . GLU A 1 93 ? -8.506 -29.765 -21.067 1.00 91.88 93 GLU A O 1
ATOM 759 N N . LYS A 1 94 ? -7.095 -28.067 -21.479 1.00 87.00 94 LYS A N 1
ATOM 760 C CA . LYS A 1 94 ? -7.259 -28.108 -22.945 1.00 87.00 94 LYS A CA 1
ATOM 761 C C . LYS A 1 94 ? -6.734 -29.410 -23.564 1.00 87.00 94 LYS A C 1
ATOM 763 O O . LYS A 1 94 ? -7.091 -29.722 -24.701 1.00 87.00 94 LYS A O 1
ATOM 768 N N . GLY A 1 95 ? -5.932 -30.179 -22.822 1.00 77.62 95 GLY A N 1
ATOM 769 C CA . GLY A 1 95 ? -5.302 -31.404 -23.299 1.00 77.62 95 GLY A CA 1
ATOM 770 C C . GLY A 1 95 ? -4.317 -31.147 -24.452 1.00 77.62 95 GLY A C 1
ATOM 771 O O . GLY A 1 95 ? -4.148 -30.013 -24.907 1.00 77.62 95 GLY A O 1
ATOM 772 N N . PRO A 1 96 ? -3.629 -32.188 -24.952 1.00 76.94 96 PRO A N 1
ATOM 773 C CA . PRO A 1 96 ? -2.733 -32.038 -26.089 1.00 76.94 96 PRO A CA 1
ATOM 774 C C . PRO A 1 96 ? -3.521 -31.558 -27.314 1.00 76.94 96 PRO A C 1
ATOM 776 O O . PRO A 1 96 ? -4.385 -32.273 -27.830 1.00 76.94 96 PRO A O 1
ATOM 779 N N . GLN A 1 97 ? -3.202 -30.357 -27.804 1.00 65.75 97 GLN A N 1
ATOM 780 C CA . GLN A 1 97 ? -3.648 -29.895 -29.116 1.00 65.75 97 GLN A CA 1
ATOM 781 C C . GLN A 1 97 ? -3.178 -30.924 -30.145 1.00 65.75 97 GLN A C 1
ATOM 783 O O . GLN A 1 97 ? -1.978 -31.165 -30.303 1.00 65.75 97 GLN A O 1
ATOM 788 N N . LYS A 1 98 ? -4.127 -31.568 -30.826 1.00 62.19 98 LYS A N 1
ATOM 789 C CA . LYS A 1 98 ? -3.849 -32.486 -31.931 1.00 62.19 98 LYS A CA 1
ATOM 790 C C . LYS A 1 98 ? -3.397 -31.660 -33.134 1.00 62.19 98 LYS A C 1
ATOM 792 O O . LYS A 1 98 ? -4.119 -31.548 -34.119 1.00 62.19 98 LYS A O 1
ATOM 797 N N . ASN A 1 99 ? -2.203 -31.085 -33.065 1.00 57.38 99 ASN A N 1
ATOM 798 C CA . ASN A 1 99 ? -1.523 -30.559 -34.237 1.00 57.38 99 ASN A CA 1
ATOM 799 C C . ASN A 1 99 ? -1.006 -31.772 -35.012 1.00 57.38 99 ASN A C 1
ATOM 801 O O . ASN A 1 99 ? 0.146 -32.182 -34.884 1.00 57.38 99 ASN A O 1
ATOM 805 N N . GLY A 1 100 ? -1.921 -32.419 -35.736 1.00 43.44 100 GLY A N 1
ATOM 806 C CA . GLY A 1 100 ? -1.586 -33.502 -36.646 1.00 43.44 100 GLY A CA 1
ATOM 807 C C . GLY A 1 100 ? -0.632 -32.995 -37.738 1.00 43.44 100 GLY A C 1
ATOM 808 O O . GLY A 1 100 ? -0.777 -31.860 -38.198 1.00 43.44 100 GLY A O 1
ATOM 809 N N . PRO A 1 101 ? 0.339 -33.808 -38.178 1.00 54.72 101 PRO A N 1
ATOM 810 C CA . PRO A 1 101 ? 1.289 -33.420 -39.205 1.00 54.72 101 PRO A CA 1
ATOM 811 C C . PRO A 1 101 ? 0.628 -33.541 -40.581 1.00 54.72 101 PRO A C 1
ATOM 813 O O . PRO A 1 101 ? 0.750 -34.568 -41.240 1.00 54.72 101 PRO A O 1
ATOM 816 N N . ASN A 1 102 ? -0.090 -32.510 -41.026 1.00 50.41 102 ASN A N 1
ATOM 817 C CA . ASN A 1 102 ? -0.298 -32.276 -42.456 1.00 50.41 102 ASN A CA 1
ATOM 818 C C . ASN A 1 102 ? -0.696 -30.821 -42.736 1.00 50.41 102 ASN A C 1
ATOM 820 O O . ASN A 1 102 ? -1.866 -30.501 -42.929 1.00 50.41 102 ASN A O 1
ATOM 824 N N . ALA A 1 103 ? 0.302 -29.949 -42.813 1.00 43.12 103 ALA A N 1
ATOM 825 C CA . ALA A 1 103 ? 0.240 -28.804 -43.707 1.00 43.12 103 ALA A CA 1
ATOM 826 C C . ALA A 1 103 ? 1.419 -28.942 -44.675 1.00 43.12 103 ALA A C 1
ATOM 828 O O . ALA A 1 103 ? 2.530 -28.492 -44.405 1.00 43.12 103 ALA A O 1
ATOM 829 N N . ASN A 1 104 ? 1.181 -29.655 -45.778 1.00 39.16 104 ASN A N 1
ATOM 830 C CA . ASN A 1 104 ? 2.033 -29.629 -46.965 1.00 39.16 104 ASN A CA 1
ATOM 831 C C . ASN A 1 104 ? 2.453 -28.183 -47.304 1.00 39.16 104 ASN A C 1
ATOM 833 O O . ASN A 1 104 ? 1.573 -27.326 -47.430 1.00 39.16 104 ASN A O 1
ATOM 837 N N . PRO A 1 105 ? 3.742 -27.898 -47.567 1.00 46.75 105 PRO A N 1
ATOM 838 C CA . PRO A 1 105 ? 4.137 -26.642 -48.184 1.00 46.75 105 PRO A CA 1
ATOM 839 C C . PRO A 1 105 ? 3.784 -26.700 -49.676 1.00 46.75 105 PRO A C 1
ATOM 841 O O . PRO A 1 105 ? 4.613 -27.036 -50.519 1.00 46.75 105 PRO A O 1
ATOM 844 N N . SER A 1 106 ? 2.535 -26.388 -50.030 1.00 39.50 106 SER A N 1
ATOM 845 C CA . SER A 1 106 ? 2.194 -26.096 -51.427 1.00 39.50 106 SER A CA 1
ATOM 846 C C . SER A 1 106 ? 2.603 -24.666 -51.749 1.00 39.50 106 SER A C 1
ATOM 848 O O . SER A 1 106 ? 1.807 -23.733 -51.704 1.00 39.50 106 SER A O 1
ATOM 850 N N . VAL A 1 107 ? 3.876 -24.513 -52.109 1.00 45.69 107 VAL A N 1
ATOM 851 C CA . VAL A 1 107 ? 4.302 -23.437 -52.999 1.00 45.69 107 VAL A CA 1
ATOM 852 C C . VAL A 1 107 ? 3.565 -23.644 -54.324 1.00 45.69 107 VAL A C 1
ATOM 854 O O . VAL A 1 107 ? 3.885 -24.567 -55.071 1.00 45.69 107 VAL A O 1
ATOM 857 N N . LYS A 1 108 ? 2.586 -22.790 -54.630 1.00 42.88 108 LYS A N 1
ATOM 858 C CA . LYS A 1 108 ? 2.209 -22.492 -56.015 1.00 42.88 108 LYS A CA 1
ATOM 859 C C . LYS A 1 108 ? 2.103 -20.986 -56.221 1.00 42.88 108 LYS A C 1
ATOM 861 O O . LYS A 1 108 ? 1.172 -20.311 -55.806 1.00 42.88 108 LYS A O 1
ATOM 866 N N . THR A 1 109 ? 3.177 -20.531 -56.838 1.00 37.19 109 THR A N 1
ATOM 867 C CA . THR A 1 109 ? 3.402 -19.393 -57.716 1.00 37.19 109 THR A CA 1
ATOM 868 C C . THR A 1 109 ? 2.186 -18.877 -58.497 1.00 37.19 109 THR A C 1
ATOM 870 O O . THR A 1 109 ? 1.375 -19.651 -58.995 1.00 37.19 109 THR A O 1
ATOM 873 N N . SER A 1 110 ? 2.251 -17.562 -58.743 1.00 37.75 110 SER A N 1
ATOM 874 C CA . SER A 1 110 ? 1.750 -16.819 -59.912 1.00 37.75 110 SER A CA 1
ATOM 875 C C . SER A 1 110 ? 0.310 -16.289 -59.901 1.00 37.75 110 SER A C 1
ATOM 877 O O . SER A 1 110 ? -0.651 -17.002 -60.141 1.00 37.75 110 SER A O 1
ATOM 879 N N . LYS A 1 111 ? 0.251 -14.963 -59.699 1.00 49.94 111 LYS A N 1
ATOM 880 C CA . LYS A 1 111 ? -0.512 -13.941 -60.441 1.00 49.94 111 LYS A CA 1
ATOM 881 C C . LYS A 1 111 ? -1.708 -14.431 -61.271 1.00 49.94 111 LYS A C 1
ATOM 883 O O . LY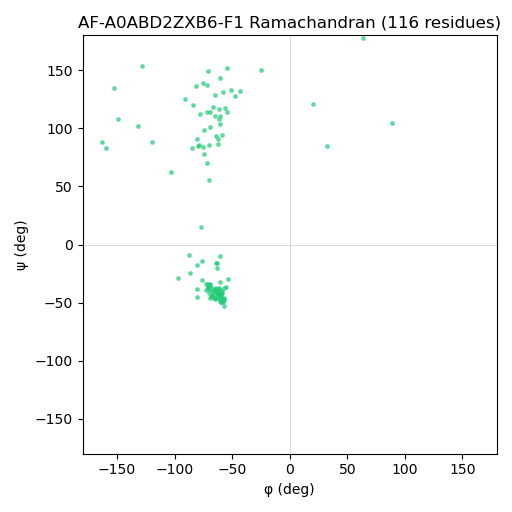S A 1 111 ? -1.501 -15.011 -62.327 1.00 49.94 111 LYS A O 1
ATOM 888 N N . GLU A 1 112 ? -2.891 -13.915 -60.950 1.00 39.25 112 GLU A N 1
ATOM 889 C CA . GLU A 1 112 ? -3.685 -13.206 -61.955 1.00 39.25 112 GLU A CA 1
ATOM 890 C C . GLU A 1 112 ? -4.589 -12.158 -61.300 1.00 39.25 112 GLU A C 1
ATOM 892 O O . GLU A 1 112 ? -5.197 -12.381 -60.255 1.00 39.25 112 GLU A O 1
ATOM 897 N N . ILE A 1 113 ? -4.589 -10.973 -61.899 1.00 47.81 113 ILE A N 1
ATOM 898 C CA . ILE A 1 113 ? -5.372 -9.806 -61.514 1.00 47.81 113 ILE A CA 1
ATOM 899 C C . ILE A 1 113 ? -6.673 -9.904 -62.310 1.00 47.81 113 ILE A C 1
ATOM 901 O O . ILE A 1 113 ? -6.624 -9.970 -63.535 1.00 47.81 113 ILE A O 1
ATOM 905 N N . SER A 1 114 ? -7.828 -9.866 -61.653 1.00 42.25 114 SER A N 1
ATOM 906 C CA . SER A 1 114 ? -9.076 -9.508 -62.330 1.00 42.25 114 SER A CA 1
ATOM 907 C C . SER A 1 114 ? -10.011 -8.810 -61.352 1.00 42.25 114 SER A C 1
ATOM 909 O O . SER A 1 114 ? -10.532 -9.412 -60.417 1.00 42.25 114 SER A O 1
ATOM 911 N N . LEU A 1 115 ? -10.151 -7.501 -61.555 1.00 49.22 115 LEU A N 1
ATOM 912 C CA . LEU A 1 115 ? -11.139 -6.647 -60.903 1.00 49.22 115 LEU A CA 1
ATOM 913 C C . LEU A 1 115 ? -12.513 -6.897 -61.543 1.00 49.22 115 LEU A C 1
ATOM 915 O O . LEU A 1 115 ? -12.583 -6.969 -62.772 1.00 49.22 115 LEU A O 1
ATOM 919 N N . PRO A 1 116 ? -13.610 -6.968 -60.773 1.00 49.00 116 PRO A N 1
ATOM 920 C CA . PRO A 1 116 ? -14.941 -6.942 -61.352 1.00 49.00 116 PRO A CA 1
ATOM 921 C C . PRO A 1 116 ? -15.383 -5.507 -61.669 1.00 49.00 116 PRO A C 1
ATOM 923 O O . PRO A 1 116 ? -15.206 -4.575 -60.886 1.00 49.00 116 PRO A O 1
ATOM 926 N N . ILE A 1 117 ? -15.969 -5.393 -62.854 1.00 39.66 117 ILE A N 1
ATOM 927 C CA . ILE A 1 117 ? -16.633 -4.232 -63.438 1.00 39.66 117 ILE A CA 1
ATOM 928 C C . ILE A 1 117 ? -17.975 -4.002 -62.720 1.00 39.66 117 ILE A C 1
ATOM 930 O O . ILE A 1 117 ? -18.739 -4.948 -62.506 1.00 39.66 117 ILE A O 1
ATOM 934 N N . SER A 1 118 ? -18.293 -2.747 -62.407 1.00 46.88 118 SER A N 1
ATOM 935 C CA . SER A 1 118 ? -19.658 -2.197 -62.377 1.00 46.88 118 SER A CA 1
ATOM 936 C C . SER A 1 118 ? -19.615 -0.751 -62.840 1.00 46.88 118 SER A C 1
ATOM 938 O O . SER A 1 118 ? -18.653 -0.054 -62.448 1.00 46.88 118 SER A O 1
#

Sequence (118 aa):
MKAVEFCFPQLFPSNEAQENISKVRTIIFELYDEYVAANDHDQLGKRKISQVGDSSMDAIIYSSTSGWNDFDNFLRQSETFEPKKSELVDYLEKGPQKNGPNANPSVKTSKEISLPIS

pLDDT: mean 73.98, std 19.97, range [37.19, 97.81]

Mean predicted aligned error: 17.52 Å

Radius of gyration: 28.82 Å; Cα contacts (8 Å, |Δi|>4): 18; chains: 1; bounding box: 50×44×84 Å

Secondary structure (DSSP, 8-state):
-HHHHHHHHHHS-HHHHHHHHHHHHHHHHHHHHHHHHHHHHHTTS-------------------HHHHHHHHHHHHHH--S--PPPHHHHHHHH------S-------------PPP-